Protein AF-A0A9N9HSU4-F1 (afdb_monomer_lite)

InterPro domains:
  IPR009828 CYRIA/CYRIB, Rac1 binding domain [PF07159] (23-87)
  IPR039789 CYFIP-related Rac1 interactor [PTHR12422] (1-88)

Radius of gyration: 22.04 Å; chains: 1; bounding box: 39×29×61 Å

Foldseek 3Di:
DVVVCCVCCVPDDDPDDSPPCPPLVPDDDDPVCVVVSVVVVVVVVVVVVVVVVVVPPPDLVVLVVVCVVPVDPVSVVSSCVRVVVVVD

pLDDT: mean 74.26, std 16.46, range [39.81, 92.94]

Structure (mmCIF, N/CA/C/O backbone):
data_AF-A0A9N9HSU4-F1
#
_entry.id   AF-A0A9N9HSU4-F1
#
loop_
_atom_site.group_PDB
_atom_site.id
_atom_site.type_symbol
_atom_site.label_atom_id
_atom_site.label_alt_id
_atom_site.label_comp_id
_atom_site.label_asym_id
_atom_site.label_ent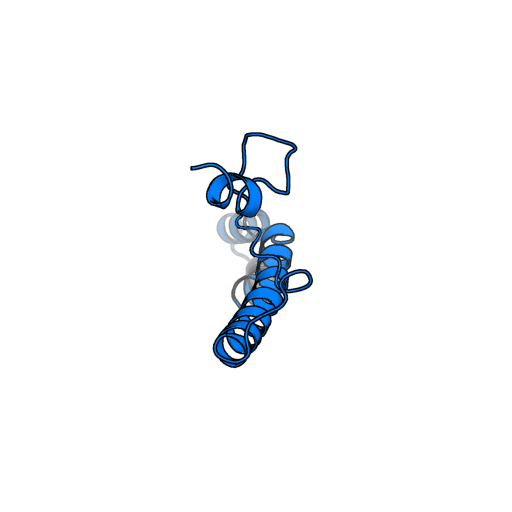ity_id
_atom_site.label_seq_id
_atom_site.pdbx_PDB_ins_code
_atom_site.Cartn_x
_atom_site.Cartn_y
_atom_site.Cartn_z
_atom_site.occupancy
_atom_site.B_iso_or_equiv
_atom_site.auth_seq_id
_atom_site.auth_comp_id
_atom_site.auth_asym_id
_atom_site.auth_atom_id
_atom_site.pdbx_PDB_model_num
ATOM 1 N N . MET A 1 1 ? 9.016 20.055 -34.620 1.00 50.31 1 MET A N 1
ATOM 2 C CA . MET A 1 1 ? 8.529 19.958 -33.224 1.00 50.31 1 MET A CA 1
ATOM 3 C C . MET A 1 1 ? 7.406 18.916 -33.122 1.00 50.31 1 MET A C 1
ATOM 5 O O . MET A 1 1 ? 6.316 19.239 -32.687 1.00 50.31 1 MET A O 1
ATOM 9 N N . GLY A 1 2 ? 7.631 17.681 -33.586 1.00 54.59 2 GLY A N 1
ATOM 10 C CA . GLY A 1 2 ? 6.590 16.633 -33.622 1.00 54.59 2 GLY A CA 1
ATOM 11 C C . GLY A 1 2 ? 7.097 15.264 -33.166 1.00 54.59 2 GLY A C 1
ATOM 12 O O . GLY A 1 2 ? 6.366 14.537 -32.510 1.00 54.59 2 GLY A O 1
ATOM 13 N N . GLY A 1 3 ? 8.383 14.969 -33.406 1.00 62.16 3 GLY A N 1
ATOM 14 C CA . GLY A 1 3 ? 9.021 13.727 -32.958 1.00 62.16 3 GLY A CA 1
ATOM 15 C C . GLY A 1 3 ? 9.018 13.540 -31.436 1.00 62.16 3 GLY A C 1
ATOM 16 O O . GLY A 1 3 ? 8.740 12.449 -30.958 1.00 62.16 3 GLY A O 1
ATOM 17 N N . ILE A 1 4 ? 9.240 14.613 -30.670 1.00 60.12 4 ILE A N 1
ATOM 18 C CA . ILE A 1 4 ? 9.255 14.559 -29.197 1.00 60.12 4 ILE A CA 1
ATOM 19 C C . ILE A 1 4 ? 7.860 14.216 -28.661 1.00 60.12 4 ILE A C 1
ATOM 21 O O . ILE A 1 4 ? 7.713 13.297 -27.864 1.00 60.12 4 ILE A O 1
ATOM 25 N N . LEU A 1 5 ? 6.819 14.885 -29.165 1.00 59.31 5 LEU A N 1
ATOM 26 C CA . LEU A 1 5 ? 5.438 14.595 -28.774 1.00 59.31 5 LEU A CA 1
ATOM 27 C C . LEU A 1 5 ? 5.029 13.174 -29.173 1.00 59.31 5 LEU A C 1
ATOM 29 O O . LEU A 1 5 ? 4.396 12.497 -28.384 1.00 59.31 5 LEU A O 1
ATOM 33 N N . SER A 1 6 ? 5.452 12.658 -30.331 1.00 60.09 6 SER A N 1
ATOM 34 C CA . SER A 1 6 ? 5.145 11.268 -30.699 1.00 60.09 6 SER A CA 1
ATOM 35 C C . SER A 1 6 ? 5.843 10.213 -29.833 1.00 60.09 6 SER A C 1
ATOM 37 O O . SER A 1 6 ? 5.339 9.100 -29.739 1.00 60.09 6 SER A O 1
ATOM 39 N N . ILE A 1 7 ? 6.978 10.545 -29.208 1.00 60.41 7 ILE A N 1
ATOM 40 C CA . ILE A 1 7 ? 7.675 9.655 -28.267 1.00 60.41 7 ILE A CA 1
ATOM 41 C C . ILE A 1 7 ? 6.943 9.646 -26.920 1.00 60.41 7 ILE A C 1
ATOM 43 O O . ILE A 1 7 ? 6.725 8.579 -26.358 1.00 60.41 7 ILE A O 1
ATOM 47 N N . PHE A 1 8 ? 6.496 10.811 -26.441 1.00 55.28 8 PHE A N 1
ATOM 48 C CA . PHE A 1 8 ? 5.757 10.924 -25.178 1.00 55.28 8 PHE A CA 1
ATOM 49 C C . PHE A 1 8 ? 4.272 10.533 -25.281 1.00 55.28 8 PHE A C 1
ATOM 51 O O . PHE A 1 8 ? 3.692 10.087 -24.300 1.00 55.28 8 PHE A O 1
ATOM 58 N N . SER A 1 9 ? 3.639 10.672 -26.448 1.00 54.41 9 SER A N 1
ATOM 59 C CA . SER A 1 9 ? 2.197 10.445 -26.653 1.00 54.41 9 SER A CA 1
ATOM 60 C C . SER A 1 9 ? 1.864 9.101 -27.315 1.00 54.41 9 SER A C 1
ATOM 62 O O . SER A 1 9 ? 0.736 8.904 -27.765 1.00 54.41 9 SER A O 1
ATOM 64 N N . ARG A 1 10 ? 2.813 8.156 -27.403 1.00 50.66 10 ARG A N 1
ATOM 65 C CA . ARG A 1 10 ? 2.600 6.857 -28.080 1.00 50.66 10 ARG A CA 1
ATOM 66 C C . ARG A 1 10 ? 1.679 5.877 -27.329 1.00 50.66 10 ARG A C 1
ATOM 68 O O . ARG A 1 10 ? 1.507 4.752 -27.785 1.00 50.66 10 ARG A O 1
ATOM 75 N N . GLY A 1 11 ? 1.066 6.297 -26.224 1.00 46.88 11 GLY A N 1
ATOM 76 C CA . GLY A 1 11 ? -0.038 5.609 -25.552 1.00 46.88 11 GLY A CA 1
ATOM 77 C C . GLY A 1 11 ? -1.219 6.565 -25.420 1.00 46.88 11 GLY A C 1
ATOM 78 O O . GLY A 1 11 ? -1.368 7.225 -24.401 1.00 46.88 11 GLY A O 1
ATOM 79 N N . ASN A 1 12 ? -2.010 6.721 -26.480 1.00 44.09 12 ASN A N 1
ATOM 80 C CA . ASN A 1 12 ? -3.140 7.647 -26.483 1.00 44.09 12 ASN A CA 1
ATOM 81 C C . ASN A 1 12 ? -4.417 6.914 -26.047 1.00 44.09 12 ASN A C 1
ATOM 83 O O . ASN A 1 12 ? -4.906 6.070 -26.799 1.00 44.09 12 ASN A O 1
ATOM 87 N N . GLY A 1 13 ? -4.959 7.256 -24.874 1.00 42.41 13 GLY A N 1
ATOM 88 C CA . GLY A 1 13 ? -6.268 6.758 -24.445 1.00 42.41 13 GLY A CA 1
ATOM 89 C C . GLY A 1 13 ? -6.639 6.970 -22.976 1.00 42.41 13 GLY A C 1
ATOM 90 O O . GLY A 1 13 ? -7.024 6.001 -22.349 1.00 42.41 13 GLY A O 1
ATOM 91 N N . ASP A 1 14 ? -6.476 8.178 -22.429 1.00 39.81 14 ASP A N 1
ATOM 92 C CA . ASP A 1 14 ? -7.467 8.881 -21.587 1.00 39.81 14 ASP A CA 1
ATOM 93 C C . ASP A 1 14 ? -6.805 9.982 -20.751 1.00 39.81 14 ASP A C 1
ATOM 95 O O . ASP A 1 14 ? -5.828 9.796 -20.029 1.00 39.81 14 ASP A O 1
ATOM 99 N N . ALA A 1 15 ? -7.364 11.182 -20.868 1.00 48.09 15 ALA A N 1
ATOM 100 C CA . ALA A 1 15 ? -6.978 12.330 -20.073 1.00 48.09 15 ALA A CA 1
ATOM 101 C C . ALA A 1 15 ? -7.503 12.148 -18.645 1.00 48.09 15 ALA A C 1
ATOM 103 O O . ALA A 1 15 ? -8.677 12.417 -18.413 1.00 48.09 15 ALA A O 1
ATOM 104 N N . ASN A 1 16 ? -6.663 11.703 -17.704 1.00 44.88 16 ASN A N 1
ATOM 105 C CA . ASN A 1 16 ? -6.711 12.151 -16.296 1.00 44.88 16 ASN A CA 1
ATOM 106 C C . ASN A 1 16 ? -5.587 11.625 -15.388 1.00 44.88 16 ASN A C 1
ATOM 108 O O . ASN A 1 16 ? -5.543 11.999 -14.220 1.00 44.88 16 ASN A O 1
ATOM 112 N N . ILE A 1 17 ? -4.651 10.820 -15.886 1.00 45.03 17 ILE A N 1
ATOM 113 C CA . ILE A 1 17 ? -3.491 10.392 -15.100 1.00 45.03 17 ILE A CA 1
ATOM 114 C C . ILE A 1 17 ? -2.256 10.703 -15.947 1.00 45.03 17 ILE A C 1
ATOM 116 O O . ILE A 1 17 ? -2.209 10.282 -17.104 1.00 45.03 17 ILE A O 1
ATOM 120 N N . PRO A 1 18 ? -1.277 11.491 -15.464 1.00 43.56 18 PRO A N 1
ATOM 121 C CA . PRO A 1 18 ? 0.025 11.528 -16.104 1.00 43.56 18 PRO A CA 1
ATOM 122 C C . PRO A 1 18 ? 0.667 10.160 -15.872 1.00 43.56 18 PRO A C 1
ATOM 124 O O . PRO A 1 18 ? 1.404 9.967 -14.908 1.00 43.56 18 PRO A O 1
ATOM 127 N N . ASP A 1 19 ? 0.341 9.200 -16.733 1.00 47.12 19 ASP A N 1
ATOM 128 C CA . ASP A 1 19 ? 1.013 7.913 -16.758 1.00 47.12 19 ASP A CA 1
ATOM 129 C C . ASP A 1 19 ? 2.465 8.183 -17.148 1.00 47.12 19 ASP A C 1
ATOM 131 O O . ASP A 1 19 ? 2.798 8.433 -18.311 1.00 47.12 19 ASP A O 1
ATOM 135 N N . TRP A 1 20 ? 3.344 8.173 -16.145 1.00 43.94 20 TRP A N 1
ATOM 136 C CA . TRP A 1 20 ? 4.787 8.055 -16.314 1.00 43.94 20 TRP A CA 1
ATOM 137 C C . TRP A 1 20 ? 5.073 6.664 -16.888 1.00 43.94 20 TRP A C 1
ATOM 139 O O . TRP A 1 20 ? 5.559 5.767 -16.210 1.00 43.94 20 TRP A O 1
ATOM 149 N N . ASN A 1 21 ? 4.710 6.447 -18.149 1.00 50.47 21 ASN A N 1
ATOM 150 C CA . ASN A 1 21 ? 4.910 5.172 -18.813 1.00 50.47 21 ASN A CA 1
ATOM 151 C C . ASN A 1 21 ? 6.249 5.207 -19.556 1.00 50.47 21 ASN A C 1
ATOM 153 O O . ASN A 1 21 ? 6.318 5.149 -20.786 1.00 50.47 21 ASN A O 1
ATOM 157 N N . PHE A 1 22 ? 7.336 5.367 -18.791 1.00 52.31 22 PHE A N 1
ATOM 158 C CA . PHE A 1 22 ? 8.641 4.910 -19.252 1.00 52.31 22 PHE A CA 1
ATOM 159 C C . PHE A 1 22 ? 8.545 3.391 -19.321 1.00 52.31 22 PHE A C 1
ATOM 161 O O . PHE A 1 22 ? 8.474 2.733 -18.289 1.00 52.31 22 PHE A O 1
ATOM 168 N N . ASN A 1 23 ? 8.456 2.864 -20.539 1.00 55.59 23 ASN A N 1
ATOM 169 C CA . ASN A 1 23 ? 8.202 1.454 -20.783 1.00 55.59 23 ASN A CA 1
ATOM 170 C C . ASN A 1 23 ? 9.521 0.790 -21.230 1.00 55.59 23 ASN A C 1
ATOM 172 O O 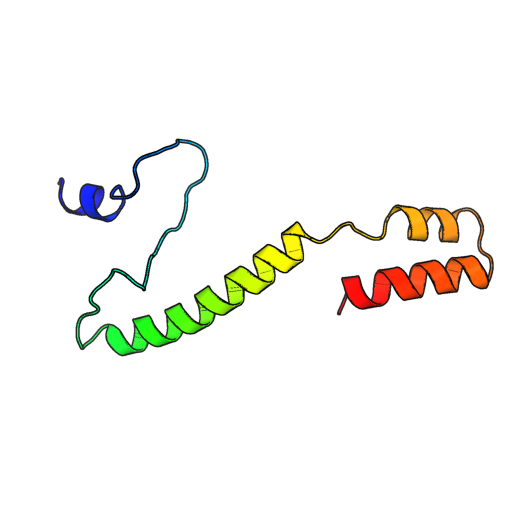. ASN A 1 23 ? 9.794 0.745 -22.436 1.00 55.59 23 ASN A O 1
ATOM 176 N N . PRO A 1 24 ? 10.378 0.347 -20.282 1.00 53.69 24 PRO A N 1
ATOM 177 C CA . PRO A 1 24 ? 11.720 -0.157 -20.579 1.00 53.69 24 PRO A CA 1
ATOM 178 C C . PRO A 1 24 ? 11.709 -1.386 -21.495 1.00 53.69 24 PRO A C 1
ATOM 180 O O . PRO A 1 24 ? 12.680 -1.655 -22.195 1.00 53.69 24 PRO A O 1
ATOM 183 N N . GLU A 1 25 ? 10.598 -2.125 -21.538 1.00 54.50 25 GLU A N 1
ATOM 184 C CA . GLU A 1 25 ? 10.470 -3.336 -22.353 1.00 54.50 25 GLU A CA 1
ATOM 185 C C . GLU A 1 25 ? 10.426 -3.067 -23.866 1.00 54.50 25 GLU A C 1
ATOM 187 O O . GLU A 1 25 ? 10.733 -3.958 -24.655 1.00 54.50 25 GLU A O 1
ATOM 192 N N . ASN A 1 26 ? 10.063 -1.851 -24.295 1.00 55.84 26 ASN A N 1
ATOM 193 C CA . ASN A 1 26 ? 9.916 -1.504 -25.716 1.00 55.84 26 ASN A CA 1
ATOM 194 C C . ASN A 1 26 ? 10.895 -0.413 -26.186 1.00 55.84 26 ASN A C 1
ATOM 196 O O . ASN A 1 26 ? 10.879 -0.018 -27.355 1.00 55.84 26 ASN A O 1
ATOM 200 N N . SER A 1 27 ? 11.743 0.101 -25.292 1.00 62.41 27 SER A N 1
ATOM 201 C CA . SER A 1 27 ? 12.849 0.981 -25.663 1.00 62.41 27 SER A CA 1
ATOM 202 C C . SER A 1 27 ? 14.077 0.152 -26.008 1.00 62.41 27 SER A C 1
ATOM 204 O O . SER A 1 27 ? 14.502 -0.682 -25.221 1.00 62.41 27 SER A O 1
ATOM 206 N N . THR A 1 28 ? 14.679 0.390 -27.172 1.00 61.78 28 THR A N 1
ATOM 207 C CA . THR A 1 28 ? 16.015 -0.125 -27.496 1.00 61.78 28 THR A CA 1
ATOM 208 C C . THR A 1 28 ? 17.049 0.850 -26.926 1.00 61.78 28 THR A C 1
ATOM 210 O O . THR A 1 28 ? 17.275 1.887 -27.563 1.00 61.78 28 THR A O 1
ATOM 213 N N . PRO A 1 29 ? 17.636 0.599 -25.737 1.00 65.69 29 PRO A N 1
ATOM 214 C CA . PRO A 1 29 ? 18.640 1.496 -25.183 1.00 65.69 29 PRO A CA 1
ATOM 215 C C . PRO A 1 29 ? 19.853 1.546 -26.111 1.00 65.69 29 PRO A C 1
ATOM 217 O O . PRO A 1 29 ? 20.248 0.538 -26.704 1.00 65.69 29 PRO A O 1
ATOM 220 N N . THR A 1 30 ? 20.459 2.722 -26.241 1.00 74.56 30 THR A N 1
ATOM 221 C CA . THR A 1 30 ? 21.780 2.816 -26.867 1.00 74.56 30 THR A CA 1
ATOM 222 C C . THR A 1 30 ? 22.843 2.220 -25.936 1.00 74.56 30 THR A C 1
ATOM 224 O O . THR A 1 30 ? 22.635 2.119 -24.728 1.00 74.56 30 THR A O 1
ATOM 227 N N . GLU A 1 31 ? 24.006 1.830 -26.467 1.00 71.44 31 GLU A N 1
ATOM 228 C CA . GLU A 1 31 ? 25.087 1.201 -25.681 1.00 71.44 31 GLU A CA 1
ATOM 229 C C . GLU A 1 31 ? 25.535 2.062 -24.481 1.00 71.44 31 GLU A C 1
ATOM 231 O O . GLU A 1 31 ? 25.865 1.539 -23.420 1.00 71.44 31 GLU A O 1
ATOM 236 N N . ALA A 1 32 ? 25.455 3.391 -24.612 1.00 77.12 32 ALA A N 1
ATOM 237 C CA . ALA A 1 32 ? 25.743 4.332 -23.531 1.00 77.12 32 ALA A CA 1
ATOM 238 C C . ALA A 1 32 ? 24.655 4.373 -22.437 1.00 77.12 32 ALA A C 1
ATOM 240 O O . ALA A 1 32 ? 24.954 4.653 -21.278 1.00 77.12 32 ALA A O 1
ATOM 241 N N . GLU A 1 33 ? 23.398 4.098 -22.789 1.00 74.69 33 GLU A N 1
ATOM 242 C CA . GLU A 1 33 ? 22.235 4.190 -21.895 1.00 74.69 33 GLU A CA 1
ATOM 243 C C . GLU A 1 33 ? 21.885 2.854 -21.235 1.00 74.69 33 GLU A C 1
ATOM 245 O O . GLU A 1 33 ? 21.141 2.832 -20.258 1.00 74.69 33 GLU A O 1
ATOM 250 N N . LEU A 1 34 ? 22.437 1.745 -21.731 1.00 79.06 34 LEU A N 1
ATOM 251 C CA . LEU A 1 34 ? 22.095 0.385 -21.315 1.00 79.06 34 LEU A CA 1
ATOM 252 C C . LEU A 1 34 ? 22.301 0.164 -19.805 1.00 79.06 34 LEU A C 1
ATOM 254 O O . LEU A 1 34 ? 21.406 -0.326 -19.124 1.00 79.06 34 LEU A O 1
ATOM 258 N N . SER A 1 35 ? 23.415 0.653 -19.254 1.00 79.69 35 SER A N 1
ATOM 259 C CA . SER A 1 35 ? 23.693 0.588 -17.807 1.00 79.69 35 SER A CA 1
ATOM 260 C C . SER A 1 35 ? 22.696 1.381 -16.944 1.00 79.69 35 SER A C 1
ATOM 262 O O . SER A 1 35 ? 22.329 0.956 -15.847 1.00 79.69 35 SER A O 1
ATOM 264 N N . LEU A 1 36 ? 22.230 2.537 -17.430 1.00 82.44 36 LEU A N 1
ATOM 265 C CA . LEU A 1 36 ? 21.211 3.346 -16.757 1.00 82.44 36 LEU A CA 1
ATOM 266 C C . LEU A 1 36 ? 19.841 2.664 -16.858 1.00 82.44 36 LEU A C 1
ATOM 268 O O . LEU A 1 36 ? 19.093 2.624 -15.883 1.00 82.44 36 LEU A O 1
ATOM 272 N N . HIS A 1 37 ? 19.537 2.116 -18.033 1.00 78.56 37 HIS A N 1
ATOM 273 C CA . HIS A 1 37 ? 18.297 1.419 -18.331 1.00 78.56 37 HIS A CA 1
ATOM 274 C C . HIS A 1 37 ? 18.106 0.192 -17.437 1.00 78.56 37 HIS A C 1
ATOM 276 O O . HIS A 1 37 ? 17.036 0.028 -16.857 1.00 78.56 37 HIS A O 1
ATOM 282 N N . GLU A 1 38 ? 19.139 -0.636 -17.265 1.00 80.50 38 GLU A N 1
ATOM 283 C CA . GLU A 1 38 ? 19.107 -1.796 -16.365 1.00 80.50 38 GLU A CA 1
ATOM 284 C C . GLU A 1 38 ? 18.848 -1.376 -14.913 1.00 80.50 38 GLU A C 1
ATOM 286 O O . GLU A 1 38 ? 17.927 -1.884 -14.272 1.00 80.50 38 GLU A O 1
ATOM 291 N N . ARG A 1 39 ? 19.582 -0.370 -14.420 1.00 80.56 39 ARG A N 1
ATOM 292 C CA . ARG A 1 39 ? 19.426 0.142 -13.050 1.00 80.56 39 ARG A CA 1
ATOM 293 C C . ARG A 1 39 ? 18.032 0.717 -12.780 1.00 80.56 39 ARG A C 1
ATOM 295 O O . ARG A 1 39 ? 17.500 0.565 -11.678 1.00 80.56 39 ARG A O 1
ATOM 302 N N . LEU A 1 40 ? 17.455 1.418 -13.756 1.00 82.00 40 LEU A N 1
ATOM 303 C CA . LEU A 1 40 ? 16.104 1.970 -13.648 1.00 82.00 40 LEU A CA 1
ATOM 304 C C . LEU A 1 40 ? 15.043 0.878 -13.763 1.00 82.00 40 LEU A C 1
ATOM 306 O O . LEU A 1 40 ? 14.080 0.900 -13.004 1.00 82.00 40 LEU A O 1
ATOM 310 N N . SER A 1 41 ? 15.237 -0.096 -14.652 1.00 78.19 41 SER A N 1
ATOM 311 C CA . SER A 1 41 ? 14.318 -1.226 -14.815 1.00 78.19 41 SER A CA 1
ATOM 312 C C . SER A 1 41 ? 14.207 -2.050 -13.532 1.00 78.19 41 SER A C 1
ATOM 314 O O . SER A 1 41 ? 13.103 -2.443 -13.162 1.00 78.19 41 SER A O 1
ATOM 316 N N . GLU A 1 42 ? 15.318 -2.255 -12.819 1.00 80.25 42 GLU A N 1
ATOM 317 C CA . GLU A 1 42 ? 15.336 -2.923 -11.512 1.00 80.25 42 GLU A CA 1
ATOM 318 C C . GLU A 1 42 ? 14.513 -2.156 -10.458 1.00 80.25 42 GLU A C 1
ATOM 320 O O . GLU A 1 42 ? 13.687 -2.745 -9.759 1.00 80.25 42 GLU A O 1
ATOM 325 N N . HIS A 1 43 ? 14.679 -0.830 -10.376 1.00 79.88 43 HIS A N 1
ATOM 326 C CA . HIS A 1 43 ? 13.903 0.008 -9.453 1.00 79.88 43 HIS A CA 1
ATOM 327 C C . HIS A 1 43 ? 12.413 0.056 -9.808 1.00 79.88 43 HIS A C 1
ATOM 329 O O . HIS A 1 43 ? 11.562 -0.034 -8.921 1.00 79.88 43 HIS A O 1
ATOM 335 N N . LEU A 1 44 ? 12.081 0.184 -11.093 1.00 78.00 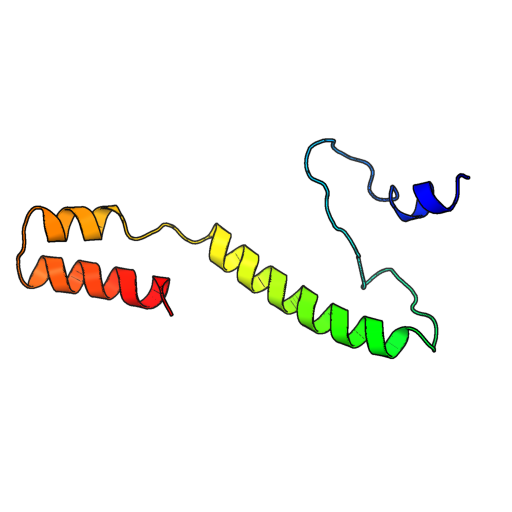44 LEU A N 1
ATOM 336 C CA . LEU A 1 44 ? 10.695 0.258 -11.554 1.00 78.00 44 LEU A CA 1
ATOM 337 C C . LEU A 1 44 ? 9.940 -1.041 -11.248 1.00 78.00 44 LEU A C 1
ATOM 339 O O . LEU A 1 44 ? 8.865 -0.978 -10.659 1.00 78.00 44 LEU A O 1
ATOM 343 N N . HIS A 1 45 ? 10.556 -2.206 -11.478 1.00 77.00 45 HIS A N 1
ATOM 344 C CA . HIS A 1 45 ? 9.973 -3.503 -11.102 1.00 77.00 45 HIS A CA 1
ATOM 345 C C . HIS A 1 45 ? 9.682 -3.630 -9.599 1.00 77.00 45 HIS A C 1
ATOM 347 O O . HIS A 1 45 ? 8.737 -4.309 -9.193 1.00 77.00 45 HIS A O 1
ATOM 353 N N . HIS A 1 46 ? 10.497 -3.009 -8.744 1.00 76.69 46 HIS A N 1
ATOM 354 C CA . HIS A 1 46 ? 10.235 -2.993 -7.305 1.00 76.69 46 HIS A CA 1
ATOM 355 C C . HIS A 1 46 ? 9.046 -2.089 -6.945 1.00 76.69 46 HIS A C 1
ATOM 357 O O . HIS A 1 46 ? 8.308 -2.369 -6.000 1.00 76.69 46 HIS A O 1
ATOM 363 N N . THR A 1 47 ? 8.831 -1.033 -7.728 1.00 80.12 47 THR A N 1
ATOM 364 C CA . THR A 1 47 ? 7.784 -0.034 -7.491 1.00 80.12 47 THR A CA 1
ATOM 365 C C . THR A 1 47 ? 6.388 -0.608 -7.741 1.00 80.12 47 THR A C 1
ATOM 367 O O . THR A 1 47 ? 5.471 -0.301 -6.984 1.00 80.12 47 THR A O 1
ATOM 370 N N . ASP A 1 48 ? 6.234 -1.517 -8.708 1.00 78.31 48 ASP A N 1
ATOM 371 C CA . ASP A 1 48 ? 4.953 -2.193 -8.968 1.00 78.31 48 ASP A CA 1
ATOM 372 C C . ASP A 1 48 ? 4.483 -3.023 -7.770 1.00 78.31 48 ASP A C 1
ATOM 374 O O . ASP A 1 48 ? 3.314 -2.978 -7.392 1.00 78.31 48 ASP A O 1
ATOM 378 N N . LYS A 1 49 ? 5.405 -3.733 -7.107 1.00 80.88 49 LYS A N 1
ATOM 379 C CA . LYS A 1 49 ? 5.093 -4.499 -5.889 1.00 80.88 49 LYS A CA 1
ATOM 380 C C . LYS A 1 49 ? 4.661 -3.591 -4.740 1.00 80.88 49 LYS A C 1
ATOM 382 O O . LYS A 1 49 ? 3.748 -3.943 -3.996 1.00 80.88 49 LYS A O 1
ATOM 387 N N . LEU A 1 50 ? 5.306 -2.432 -4.598 1.00 82.94 50 LEU A N 1
ATOM 388 C CA . LEU A 1 50 ? 4.926 -1.433 -3.599 1.00 82.94 50 LEU A CA 1
ATOM 389 C C . LEU A 1 50 ? 3.543 -0.850 -3.896 1.00 82.94 50 LEU A C 1
ATOM 391 O O . LEU A 1 50 ? 2.731 -0.732 -2.983 1.00 82.94 50 LEU A O 1
ATOM 395 N N . LEU A 1 51 ? 3.253 -0.530 -5.160 1.00 84.94 51 LEU A N 1
ATOM 396 C CA . LEU A 1 51 ? 1.955 -0.002 -5.574 1.00 84.94 51 LEU A CA 1
ATOM 397 C C . LEU A 1 51 ? 0.832 -1.013 -5.320 1.00 84.94 51 LEU A C 1
ATOM 399 O O . LEU A 1 51 ? -0.213 -0.654 -4.783 1.00 84.94 51 LEU A O 1
ATOM 403 N N . ASP A 1 52 ? 1.074 -2.280 -5.643 1.00 84.31 52 ASP A N 1
ATOM 404 C CA . ASP A 1 52 ? 0.144 -3.382 -5.413 1.00 84.31 52 ASP A CA 1
ATOM 405 C C . ASP A 1 52 ? -0.102 -3.618 -3.908 1.00 84.31 52 ASP A C 1
ATOM 407 O O . ASP A 1 52 ? -1.238 -3.801 -3.467 1.00 84.31 52 ASP A O 1
ATOM 411 N N . SER A 1 53 ? 0.947 -3.516 -3.082 1.00 83.62 53 SER A N 1
ATOM 412 C CA . SER A 1 53 ? 0.827 -3.535 -1.616 1.0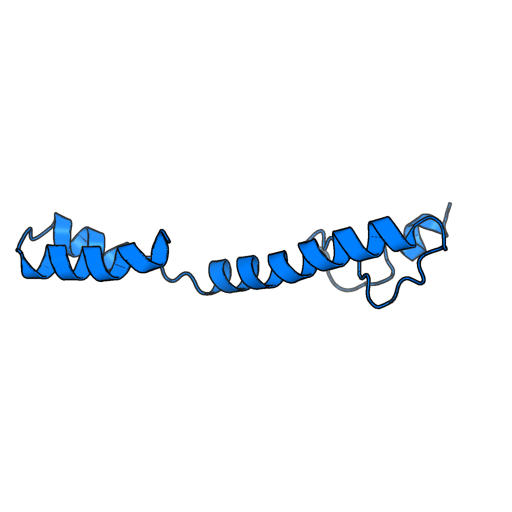0 83.62 53 SER A CA 1
ATOM 413 C C . SER A 1 53 ? -0.011 -2.370 -1.083 1.00 83.62 53 SER A C 1
ATOM 415 O O . SER A 1 53 ? -0.803 -2.551 -0.161 1.00 83.62 53 SER A O 1
ATOM 417 N N . LEU A 1 54 ? 0.146 -1.176 -1.658 1.00 84.94 54 LEU A N 1
ATOM 418 C CA . LEU A 1 54 ? -0.600 0.025 -1.277 1.00 84.94 54 LEU A CA 1
ATOM 419 C C . LEU A 1 54 ? -2.075 -0.064 -1.684 1.00 84.94 54 LEU A C 1
ATOM 421 O O . LEU A 1 54 ? -2.944 0.349 -0.925 1.00 84.94 54 LEU A O 1
ATOM 425 N N . GLN A 1 55 ? -2.369 -0.631 -2.857 1.00 84.00 55 GLN A N 1
ATOM 426 C CA . GLN A 1 55 ? -3.743 -0.834 -3.325 1.00 84.00 55 GLN A CA 1
ATOM 427 C C . GLN A 1 55 ? -4.502 -1.868 -2.490 1.00 84.00 55 GLN A C 1
ATOM 429 O O . GLN A 1 55 ? -5.702 -1.712 -2.274 1.00 84.00 55 GLN A O 1
ATOM 434 N N . ARG A 1 56 ? -3.819 -2.913 -2.009 1.00 86.38 56 ARG A N 1
ATOM 435 C CA . ARG A 1 56 ? -4.417 -3.945 -1.144 1.00 86.38 56 ARG A CA 1
ATOM 436 C C . ARG A 1 56 ? -4.462 -3.569 0.335 1.00 86.38 56 ARG A C 1
ATOM 438 O O . ARG A 1 56 ? -4.913 -4.370 1.149 1.00 86.38 56 ARG A O 1
ATOM 445 N N . TYR A 1 57 ? -3.993 -2.382 0.702 1.00 86.94 57 TYR A N 1
ATOM 446 C CA . TYR A 1 57 ? -4.015 -1.931 2.083 1.00 86.94 57 TYR A CA 1
ATOM 447 C C . TYR A 1 57 ? -5.449 -1.590 2.523 1.00 86.94 57 TYR A C 1
ATOM 449 O O . TYR A 1 57 ? -5.958 -0.505 2.253 1.00 86.94 57 TYR A O 1
ATOM 457 N N . GLU A 1 58 ? -6.104 -2.519 3.223 1.00 82.31 58 GLU A N 1
ATOM 458 C CA . GLU A 1 58 ? -7.464 -2.330 3.760 1.00 82.31 58 GLU A CA 1
ATOM 459 C C . GLU A 1 58 ? -7.490 -1.415 5.001 1.00 82.31 58 GLU A C 1
ATOM 461 O O . GLU A 1 58 ? -8.495 -0.767 5.298 1.00 82.31 58 GLU A O 1
ATOM 466 N N . GLY A 1 59 ? -6.353 -1.305 5.695 1.00 84.69 59 GLY A N 1
ATOM 467 C CA . GLY A 1 59 ? -6.185 -0.503 6.902 1.00 84.69 59 GLY A CA 1
ATOM 468 C C . GLY A 1 59 ? -6.711 -1.162 8.181 1.00 84.69 59 GLY A C 1
ATOM 469 O O . GLY A 1 59 ? -7.489 -2.107 8.170 1.00 84.69 59 GLY A O 1
ATOM 470 N N . CYS A 1 60 ? -6.274 -0.635 9.327 1.00 91.00 60 CYS A N 1
ATOM 471 C CA . CYS A 1 60 ? -6.559 -1.211 10.651 1.00 91.00 60 CYS A CA 1
ATOM 472 C C . CYS A 1 60 ? -7.494 -0.326 11.499 1.00 91.00 60 CYS A C 1
ATOM 474 O O . CYS A 1 60 ? -7.553 -0.449 12.721 1.00 91.00 60 CYS A O 1
ATOM 476 N N . GLY A 1 61 ? -8.205 0.621 10.879 1.00 89.00 61 GLY A N 1
ATOM 477 C CA . GLY A 1 61 ? -8.929 1.676 11.598 1.00 89.00 61 GLY A CA 1
ATOM 478 C C . GLY A 1 61 ? -10.053 1.169 12.507 1.00 89.00 61 GLY A C 1
ATOM 479 O O . GLY A 1 61 ? -10.276 1.729 13.581 1.00 89.00 61 GLY A O 1
ATOM 480 N N . ASP A 1 62 ? -10.755 0.110 12.108 1.00 89.12 62 ASP A N 1
ATOM 481 C CA . ASP A 1 62 ? -11.893 -0.423 12.866 1.00 89.12 62 ASP A CA 1
ATOM 482 C C . ASP A 1 62 ? -11.453 -1.194 14.112 1.00 89.12 62 ASP A C 1
ATOM 484 O O . ASP A 1 62 ? -11.976 -0.951 15.202 1.00 89.12 62 ASP A O 1
ATOM 488 N N . VAL A 1 63 ? -10.433 -2.044 13.981 1.00 89.38 63 VAL A N 1
ATOM 489 C CA . VAL A 1 63 ? -9.828 -2.773 15.109 1.00 89.38 63 VAL A CA 1
ATOM 490 C C . VAL A 1 63 ? -9.143 -1.826 16.094 1.00 89.38 63 VAL A C 1
ATOM 492 O O . VAL A 1 63 ? -9.338 -1.963 17.301 1.00 89.38 63 VAL A O 1
ATOM 495 N N . ILE A 1 64 ? -8.456 -0.783 15.609 1.00 90.75 64 ILE A N 1
ATOM 496 C CA . ILE A 1 64 ? -7.889 0.264 16.473 1.00 90.75 64 ILE A CA 1
ATOM 497 C C . ILE A 1 64 ? -9.001 1.001 17.232 1.00 90.75 64 ILE A C 1
ATOM 499 O O . ILE A 1 64 ? -8.918 1.167 18.450 1.00 90.75 64 ILE A O 1
ATOM 503 N N . ARG A 1 65 ? -10.075 1.425 16.549 1.00 92.94 65 ARG A N 1
ATOM 504 C CA . ARG A 1 65 ? -11.204 2.108 17.206 1.00 92.94 65 ARG A CA 1
ATOM 505 C C . ARG A 1 65 ? -11.885 1.224 18.247 1.00 92.94 65 ARG A C 1
ATOM 507 O O . ARG A 1 65 ? -12.237 1.729 19.314 1.00 92.94 65 ARG A O 1
ATOM 514 N N . LYS A 1 66 ? -12.046 -0.072 17.968 1.00 90.00 66 LYS A N 1
ATOM 515 C CA . LYS A 1 66 ? -12.605 -1.061 18.902 1.00 90.00 66 LYS A CA 1
ATOM 516 C C . LYS A 1 66 ? -11.735 -1.195 20.155 1.00 90.00 66 LYS A C 1
ATOM 518 O O . LYS A 1 66 ? -12.270 -1.102 21.256 1.00 90.00 66 LYS A O 1
ATOM 523 N N . ALA A 1 67 ? -10.417 -1.313 19.995 1.00 91.69 67 ALA A N 1
ATOM 524 C CA . ALA A 1 67 ? -9.471 -1.399 21.108 1.00 91.69 67 ALA A CA 1
ATOM 525 C C . ALA A 1 67 ? -9.423 -0.121 21.964 1.00 91.69 67 ALA A C 1
ATOM 527 O O . ALA A 1 67 ? -9.334 -0.199 23.187 1.00 91.69 67 ALA A O 1
ATOM 528 N N . ILE A 1 68 ? -9.535 1.061 21.343 1.00 91.62 68 ILE A N 1
ATOM 529 C CA . ILE A 1 68 ? -9.625 2.342 22.065 1.00 91.62 68 ILE A CA 1
ATOM 530 C C . ILE A 1 68 ? -10.950 2.446 22.833 1.00 91.62 68 ILE A C 1
ATOM 532 O O . ILE A 1 68 ? -10.977 2.921 23.966 1.00 91.62 68 ILE A O 1
ATOM 536 N N . SER A 1 69 ? -12.054 2.019 22.212 1.00 92.31 69 SER A N 1
ATOM 537 C CA . SER A 1 69 ? -13.401 2.161 22.781 1.00 92.31 69 SER A CA 1
ATOM 538 C C . SER A 1 69 ? -13.684 1.162 23.904 1.00 92.31 69 SER A C 1
ATOM 540 O O . SER A 1 69 ? -14.444 1.476 24.816 1.00 92.31 69 SER A O 1
ATOM 542 N N . ASN A 1 70 ? -13.086 -0.031 23.847 1.00 91.06 70 ASN A N 1
ATOM 543 C CA . ASN A 1 70 ? -13.207 -1.058 24.877 1.00 91.06 70 ASN A CA 1
ATOM 544 C C . ASN A 1 70 ? -11.830 -1.672 25.183 1.00 91.06 70 ASN A C 1
ATOM 546 O O . ASN A 1 70 ? -11.517 -2.729 24.635 1.00 91.06 70 ASN A O 1
ATOM 550 N N . PRO A 1 71 ? -11.011 -1.036 26.042 1.00 87.56 71 PRO A N 1
ATOM 551 C CA . PRO A 1 71 ? -9.640 -1.458 26.308 1.00 87.56 71 PRO A CA 1
ATOM 552 C C . PRO A 1 71 ? -9.614 -2.745 27.138 1.00 87.56 71 PRO A C 1
ATOM 554 O O . PRO A 1 71 ? -9.552 -2.732 28.366 1.00 87.56 71 PRO A O 1
ATOM 557 N N . THR A 1 72 ? -9.671 -3.869 26.437 1.00 92.75 72 THR A N 1
ATOM 558 C CA . THR A 1 72 ? -9.528 -5.227 26.973 1.00 92.75 72 THR A CA 1
ATOM 559 C C . THR A 1 72 ? -8.283 -5.873 26.380 1.00 92.75 72 THR A C 1
ATOM 561 O O . THR A 1 72 ? -7.894 -5.536 25.262 1.00 92.75 72 THR A O 1
ATOM 564 N N . GLU A 1 73 ? -7.670 -6.808 27.102 1.00 91.31 73 GLU A N 1
ATOM 565 C CA . GLU A 1 73 ? -6.447 -7.496 26.660 1.00 91.31 73 GLU A CA 1
ATOM 566 C C . GLU A 1 73 ? -6.639 -8.169 25.287 1.00 91.31 73 GLU A C 1
ATOM 568 O O . GLU A 1 73 ? -5.824 -7.993 24.388 1.00 91.31 73 GLU A O 1
ATOM 573 N N . GLU A 1 74 ? -7.795 -8.804 25.068 1.00 91.44 74 GLU A N 1
ATOM 574 C CA . GLU A 1 74 ? -8.174 -9.405 23.782 1.00 91.44 74 GLU A CA 1
ATOM 575 C C . GLU A 1 74 ? -8.281 -8.369 22.650 1.00 91.44 74 GLU A C 1
ATOM 577 O O . GLU A 1 74 ? -7.734 -8.569 21.569 1.00 91.44 74 GLU A O 1
ATOM 582 N N . SER A 1 75 ? -8.933 -7.226 22.895 1.00 88.81 75 SER A N 1
ATOM 583 C CA . SER A 1 75 ? -9.068 -6.170 21.879 1.00 88.81 75 SER A CA 1
ATOM 584 C C . SER A 1 75 ? -7.740 -5.495 21.523 1.00 88.81 75 SER A C 1
ATOM 586 O O . SER A 1 75 ? -7.556 -5.055 20.390 1.00 88.81 75 SER A O 1
ATOM 588 N N . GLN A 1 76 ? -6.820 -5.395 22.487 1.00 89.75 76 GLN A N 1
ATOM 589 C CA . GLN A 1 76 ? -5.497 -4.816 22.275 1.00 89.75 76 GLN A CA 1
ATOM 590 C C . GLN A 1 76 ? -4.621 -5.763 21.464 1.00 89.75 76 GLN A C 1
ATOM 592 O O . GLN A 1 76 ? -3.959 -5.310 20.533 1.00 89.75 76 GLN A O 1
ATOM 597 N N . GLU A 1 77 ? -4.671 -7.061 21.770 1.00 92.56 77 GLU A N 1
ATOM 598 C CA . GLU A 1 77 ? -3.973 -8.084 20.998 1.00 92.56 77 GLU A CA 1
ATOM 599 C C . GLU A 1 77 ? -4.509 -8.141 19.560 1.00 92.56 77 GLU A C 1
ATOM 601 O O . GLU A 1 77 ? -3.731 -8.096 18.613 1.00 92.56 77 GLU A O 1
ATOM 606 N N . GLU A 1 78 ? -5.833 -8.127 19.372 1.00 90.50 78 GLU A N 1
ATOM 607 C CA . GLU A 1 78 ? -6.464 -8.108 18.043 1.00 90.50 78 GLU A CA 1
ATOM 608 C C . GLU A 1 78 ? -6.025 -6.882 17.217 1.00 90.50 78 GLU A C 1
ATOM 610 O O . GLU A 1 78 ? -5.679 -7.003 16.040 1.00 90.50 78 GLU A O 1
ATOM 615 N N . ALA A 1 79 ? -5.971 -5.699 17.837 1.00 91.19 79 ALA A N 1
ATOM 616 C CA . ALA A 1 79 ? -5.477 -4.494 17.176 1.00 91.19 79 ALA A CA 1
ATOM 617 C C . ALA A 1 79 ? -3.972 -4.564 16.871 1.00 91.19 79 ALA A C 1
ATOM 619 O O . ALA A 1 79 ? -3.550 -4.132 15.799 1.00 91.19 79 ALA A O 1
ATOM 620 N N . TRP A 1 80 ? -3.162 -5.119 17.774 1.00 91.56 80 TRP A N 1
ATOM 621 C CA . TRP A 1 80 ? -1.721 -5.266 17.574 1.00 91.56 80 TRP A CA 1
ATOM 622 C C . TRP A 1 80 ? -1.397 -6.225 16.424 1.00 91.56 80 TRP A C 1
ATOM 624 O O . TRP A 1 80 ? -0.611 -5.877 15.542 1.00 91.56 80 TRP A O 1
ATOM 634 N N . GLN A 1 81 ? -2.071 -7.377 16.375 1.00 91.44 81 GLN A N 1
ATOM 635 C CA . GLN A 1 81 ? -1.930 -8.370 15.305 1.00 91.44 81 GLN A CA 1
ATOM 636 C C . GLN A 1 81 ? -2.317 -7.807 13.933 1.00 91.44 81 GLN A C 1
ATOM 638 O O . GLN A 1 81 ? -1.699 -8.148 12.929 1.00 91.44 81 GLN A O 1
ATOM 643 N N . ALA A 1 82 ? -3.310 -6.916 13.877 1.00 88.88 82 ALA A N 1
ATOM 64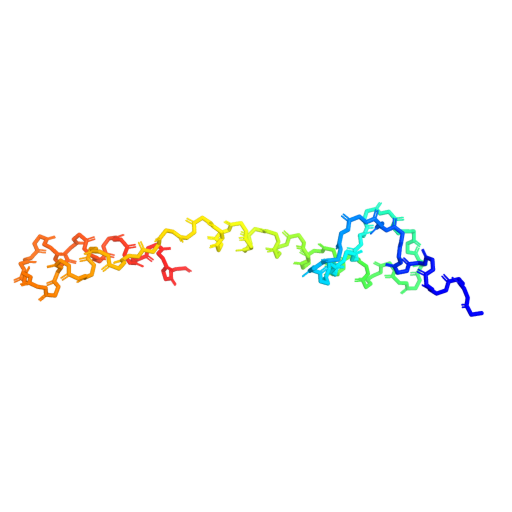4 C CA . ALA A 1 82 ? -3.702 -6.260 12.635 1.00 88.88 82 ALA A CA 1
ATOM 645 C C . ALA A 1 82 ? -2.716 -5.161 12.200 1.00 88.88 82 ALA A C 1
ATOM 647 O O . ALA A 1 82 ? -2.449 -5.013 11.009 1.00 88.88 82 ALA A O 1
ATOM 648 N N . VAL A 1 83 ? -2.164 -4.392 13.145 1.00 91.19 83 VAL A N 1
ATOM 649 C CA . VAL A 1 83 ? -1.260 -3.263 12.854 1.00 91.19 83 VAL A CA 1
ATOM 650 C C . VAL A 1 83 ? 0.159 -3.722 12.523 1.00 91.19 83 VAL A C 1
ATOM 652 O O . VAL A 1 83 ? 0.823 -3.102 11.697 1.00 91.19 83 VAL A O 1
ATOM 655 N N . GLN A 1 84 ? 0.635 -4.810 13.126 1.00 90.62 84 GLN A N 1
ATOM 656 C CA . GLN A 1 84 ? 1.987 -5.318 12.900 1.00 90.62 84 GLN A CA 1
ATOM 657 C C .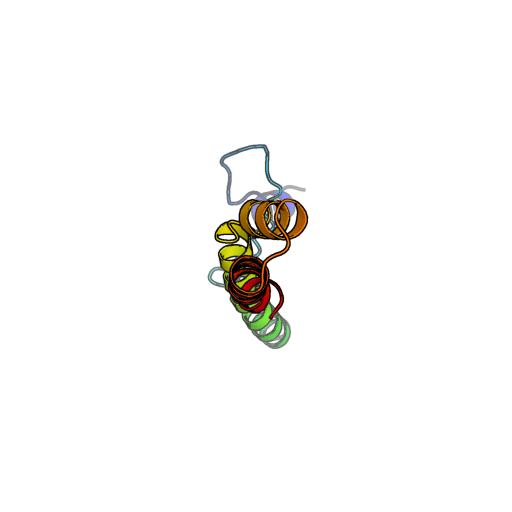 GLN A 1 84 ? 2.334 -5.541 11.409 1.00 90.62 84 GLN A C 1
ATOM 659 O O . GLN A 1 84 ? 3.353 -5.003 10.974 1.00 90.62 84 GLN A O 1
ATOM 664 N N . PRO A 1 85 ? 1.532 -6.264 10.599 1.00 87.81 85 PRO A N 1
ATOM 665 C CA . PRO A 1 85 ? 1.823 -6.456 9.176 1.00 87.81 85 PRO A CA 1
ATOM 666 C C . PRO A 1 85 ? 1.605 -5.193 8.332 1.00 87.81 85 PRO A C 1
ATOM 668 O O . PRO A 1 85 ? 2.142 -5.098 7.238 1.00 87.81 85 PRO A O 1
ATOM 671 N N . ALA A 1 86 ? 0.820 -4.232 8.822 1.00 83.56 86 ALA A N 1
ATOM 672 C CA . ALA A 1 86 ? 0.542 -2.970 8.140 1.00 83.56 86 ALA A CA 1
ATOM 673 C C . ALA A 1 86 ? 1.699 -1.957 8.232 1.00 83.56 86 ALA A C 1
ATOM 675 O O . ALA A 1 86 ? 1.775 -1.040 7.417 1.00 83.56 86 ALA A O 1
ATOM 676 N N . VAL A 1 87 ? 2.562 -2.092 9.243 1.00 85.81 87 VAL A N 1
ATOM 677 C CA . VAL A 1 87 ? 3.677 -1.167 9.524 1.00 85.81 87 VAL A CA 1
ATOM 678 C C . VAL A 1 87 ? 5.041 -1.751 9.126 1.00 85.81 87 VAL A C 1
ATOM 680 O O . VAL A 1 87 ? 6.004 -0.993 9.009 1.00 85.81 87 VAL A O 1
ATOM 683 N N . ALA A 1 88 ? 5.131 -3.073 8.951 1.00 69.19 88 ALA A N 1
ATOM 684 C CA . ALA A 1 88 ? 6.353 -3.785 8.564 1.00 69.19 88 ALA A CA 1
ATOM 685 C C . ALA A 1 88 ? 6.754 -3.518 7.105 1.00 69.19 88 ALA A C 1
ATOM 687 O O . ALA A 1 88 ? 7.977 -3.374 6.873 1.00 69.19 88 ALA A O 1
#

Secondary structure (DSSP, 8-state):
--HHHHHHSSS---TT-------TTT----TTTHHHHHHHHHHHHHHHHHHHHHHT---SHHHHHHHHHS--HHHHHHHHHHHHHHH-

Organism: NCBI:txid94023

Sequence (88 aa):
MGGILSIFSRGNGDANIPDWNFNPENSTPTEAELSLHERLSEHLHHTDKLLDSLQRYEGCGDVIRKAISNPTEESQEEAWQAVQPAVA